Protein AF-A0A260YQ16-F1 (afdb_monomer_lite)

Structure (mmCIF, N/CA/C/O backbone):
data_AF-A0A260YQ16-F1
#
_entry.id   AF-A0A260YQ16-F1
#
loop_
_atom_site.group_PDB
_atom_site.id
_atom_site.type_symbol
_atom_site.label_atom_id
_atom_site.label_alt_id
_atom_site.label_comp_id
_atom_site.label_asym_id
_atom_site.label_entity_id
_atom_site.label_seq_id
_atom_site.pdbx_PDB_ins_code
_atom_site.Cartn_x
_atom_site.Cartn_y
_atom_site.Cartn_z
_atom_site.occupancy
_atom_site.B_iso_or_equiv
_atom_site.auth_seq_id
_atom_site.auth_comp_id
_atom_site.auth_asym_id
_atom_site.auth_atom_id
_atom_site.pdbx_PDB_model_num
ATOM 1 N N . MET A 1 1 ? -12.003 -7.327 38.277 1.00 48.41 1 MET A N 1
ATOM 2 C CA . MET A 1 1 ? -11.751 -7.466 36.827 1.00 48.41 1 MET A CA 1
ATOM 3 C C . MET A 1 1 ? -13.093 -7.352 36.126 1.00 48.41 1 MET A C 1
ATOM 5 O O . MET A 1 1 ? -13.988 -8.110 36.472 1.00 48.41 1 MET A O 1
ATOM 9 N N . GLY A 1 2 ? -13.290 -6.326 35.293 1.00 62.41 2 GLY A N 1
ATOM 10 C CA . GLY A 1 2 ? -14.602 -6.016 34.713 1.00 62.41 2 GLY A CA 1
ATOM 11 C C . GLY A 1 2 ? -15.095 -7.127 33.787 1.00 62.41 2 GLY A C 1
ATOM 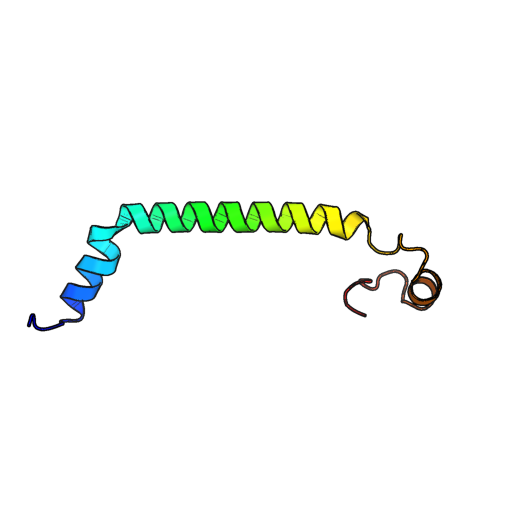12 O O . GLY A 1 2 ? -14.316 -7.675 33.012 1.00 62.41 2 GLY A O 1
ATOM 13 N N . THR A 1 3 ? -16.376 -7.468 33.884 1.00 66.00 3 THR A N 1
ATOM 14 C CA . THR A 1 3 ? -17.044 -8.446 33.023 1.00 66.00 3 THR A CA 1
ATOM 15 C C . THR A 1 3 ? -17.036 -7.941 31.580 1.00 66.00 3 THR A C 1
ATOM 17 O O . THR A 1 3 ? -17.747 -7.004 31.217 1.00 66.00 3 THR A O 1
ATOM 20 N N . PHE A 1 4 ? -16.177 -8.536 30.753 1.00 73.38 4 PHE A N 1
ATOM 21 C CA . PHE A 1 4 ? -16.074 -8.219 29.333 1.00 73.38 4 PHE A CA 1
ATOM 22 C C . PHE A 1 4 ? -17.370 -8.644 28.635 1.00 73.38 4 PHE A C 1
ATOM 24 O O . PHE A 1 4 ? -17.587 -9.816 28.343 1.00 73.38 4 PHE A O 1
ATOM 31 N N . THR A 1 5 ? -18.269 -7.691 28.418 1.00 84.69 5 THR A N 1
ATOM 32 C CA . THR A 1 5 ? -19.503 -7.900 27.658 1.00 84.69 5 THR A CA 1
ATOM 33 C C . THR A 1 5 ? -19.300 -7.384 26.238 1.00 84.69 5 THR A C 1
ATOM 35 O O . THR A 1 5 ? -18.695 -6.330 26.029 1.00 84.69 5 THR A O 1
ATOM 38 N N . ALA A 1 6 ? -19.800 -8.118 25.241 1.00 83.81 6 ALA A N 1
ATOM 39 C CA . ALA A 1 6 ? -19.618 -7.765 23.829 1.00 83.81 6 ALA A CA 1
ATOM 40 C C . ALA A 1 6 ? -20.142 -6.352 23.504 1.00 83.81 6 ALA A C 1
ATOM 42 O O . ALA A 1 6 ? -19.536 -5.611 22.734 1.00 83.81 6 ALA A O 1
ATOM 43 N N . THR A 1 7 ? -21.230 -5.940 24.153 1.00 84.19 7 THR A N 1
ATOM 44 C CA . THR A 1 7 ? -21.810 -4.599 24.019 1.00 84.19 7 THR A CA 1
ATOM 45 C C . THR A 1 7 ? -20.902 -3.507 24.587 1.00 84.19 7 THR A C 1
ATOM 47 O O . THR A 1 7 ? -20.747 -2.454 23.966 1.00 84.19 7 THR A O 1
ATOM 50 N N . TYR A 1 8 ? -20.245 -3.760 25.724 1.00 86.19 8 TYR A N 1
ATOM 51 C CA . TYR A 1 8 ? -19.257 -2.847 26.300 1.00 86.19 8 TYR A CA 1
ATOM 52 C C . TYR A 1 8 ? -18.026 -2.709 25.398 1.00 86.19 8 TYR A C 1
ATOM 54 O O . TYR A 1 8 ? -17.544 -1.595 25.178 1.00 86.19 8 TYR A O 1
ATOM 62 N N . PHE A 1 9 ? -17.558 -3.815 24.810 1.00 86.56 9 PHE A N 1
ATOM 63 C CA . PHE A 1 9 ? -16.462 -3.786 23.842 1.00 86.56 9 PHE A CA 1
ATOM 64 C C . PHE A 1 9 ? -16.818 -2.961 22.600 1.00 86.56 9 PHE A C 1
ATOM 66 O O . PHE A 1 9 ? -16.047 -2.094 22.207 1.00 86.56 9 PHE A O 1
ATOM 73 N N . LEU A 1 10 ? -18.001 -3.153 22.010 1.00 87.06 10 LEU A N 1
ATOM 74 C CA . LEU A 1 10 ? -18.409 -2.395 20.822 1.00 87.06 10 LEU A CA 1
ATOM 75 C C . LEU A 1 10 ? -18.498 -0.886 21.092 1.00 87.06 10 LEU A C 1
ATOM 77 O O . LEU A 1 10 ? -18.018 -0.085 20.288 1.00 87.06 10 LEU A O 1
ATOM 81 N N . LYS A 1 11 ? -19.053 -0.488 22.243 1.00 88.75 11 LYS A N 1
ATOM 82 C CA . LYS A 1 11 ? -19.109 0.923 22.645 1.00 88.75 11 LYS A CA 1
ATOM 83 C C . LYS A 1 11 ? -17.705 1.513 22.808 1.00 88.75 11 LYS A C 1
ATOM 85 O O . LYS A 1 11 ? -17.402 2.553 22.232 1.00 88.75 11 LYS A O 1
ATOM 90 N N . THR A 1 12 ? -16.837 0.835 23.548 1.00 87.44 12 THR A N 1
ATOM 91 C CA . THR A 1 12 ? -15.496 1.356 23.849 1.00 87.44 12 THR A CA 1
ATOM 92 C C . THR A 1 12 ? -14.564 1.337 22.639 1.00 87.44 12 THR A C 1
ATOM 94 O O . THR A 1 12 ? -13.808 2.285 22.435 1.00 87.44 12 THR A O 1
ATOM 97 N N . ALA A 1 13 ? -14.628 0.295 21.809 1.00 86.75 13 ALA A N 1
ATOM 98 C CA . ALA A 1 13 ? -13.757 0.137 20.652 1.00 86.75 13 ALA A CA 1
ATOM 99 C C . ALA A 1 13 ? -14.173 1.027 19.478 1.00 86.75 13 ALA A C 1
ATOM 101 O O . ALA A 1 13 ? -13.302 1.604 18.836 1.00 86.75 13 ALA A O 1
ATOM 102 N N . PHE A 1 14 ? -15.472 1.163 19.192 1.00 88.38 14 PHE A N 1
ATOM 103 C CA . PHE A 1 14 ? -15.941 1.891 18.007 1.00 88.38 14 PHE A CA 1
ATOM 104 C C . PHE A 1 14 ? -16.521 3.264 18.337 1.00 88.38 14 PHE A C 1
ATOM 106 O O . PHE A 1 14 ? -16.141 4.252 17.710 1.00 88.38 14 PHE A O 1
ATOM 113 N N . TRP A 1 15 ? -17.415 3.353 19.323 1.00 88.50 15 TRP A N 1
ATOM 114 C CA . TRP A 1 15 ? -18.134 4.596 19.609 1.00 88.50 15 TRP A CA 1
ATOM 115 C C . TRP A 1 15 ? -17.240 5.637 20.286 1.00 88.50 15 TRP A C 1
ATOM 117 O O . TRP A 1 15 ? -17.096 6.756 19.788 1.00 88.50 15 TRP A O 1
ATOM 127 N N . ASP A 1 16 ? -16.562 5.247 21.365 1.00 90.56 16 ASP A N 1
ATOM 128 C CA . ASP A 1 16 ? -15.691 6.146 22.133 1.00 90.56 16 ASP A CA 1
ATOM 129 C C . ASP A 1 16 ? -14.420 6.534 21.351 1.00 90.56 16 ASP A C 1
ATOM 131 O O . ASP A 1 16 ? -13.787 7.551 21.637 1.00 90.56 16 ASP A O 1
ATOM 135 N N . LYS A 1 17 ? -14.051 5.753 20.324 1.00 92.06 17 LYS A N 1
ATOM 136 C CA . LYS A 1 17 ? -12.878 5.980 19.459 1.00 92.06 17 LYS A CA 1
ATOM 137 C C . LYS A 1 17 ? -13.238 6.392 18.032 1.00 92.06 17 LYS A C 1
ATOM 139 O O . LYS A 1 17 ? -12.378 6.357 17.156 1.00 92.06 17 LYS A O 1
ATOM 144 N N . ARG A 1 18 ? -14.470 6.838 17.775 1.00 90.06 18 ARG A N 1
ATOM 145 C CA . ARG A 1 18 ? -14.944 7.204 16.426 1.00 90.06 18 ARG A CA 1
ATOM 146 C C . ARG A 1 18 ? -14.013 8.159 15.667 1.00 90.06 18 ARG A C 1
ATOM 148 O O . ARG A 1 18 ? -13.778 7.955 14.485 1.00 90.06 18 ARG A O 1
ATOM 155 N N . GLY A 1 19 ? -13.437 9.153 16.351 1.00 91.31 19 GLY A N 1
ATOM 156 C CA . GLY A 1 19 ? -12.504 10.108 15.737 1.00 91.31 19 GLY A CA 1
ATOM 157 C C . GLY A 1 19 ? -11.154 9.492 15.351 1.00 91.31 19 GLY A C 1
ATOM 158 O O . GLY A 1 19 ? -10.548 9.892 14.363 1.00 91.31 19 GLY A O 1
ATOM 159 N N . LEU A 1 20 ? -10.694 8.484 16.098 1.00 93.50 20 LEU A N 1
ATOM 160 C CA . LEU A 1 20 ? -9.507 7.713 15.730 1.00 93.50 20 LEU A CA 1
ATOM 161 C C . LEU A 1 20 ? -9.800 6.842 14.511 1.00 93.50 20 LEU A C 1
ATOM 163 O O . LEU A 1 20 ? -9.003 6.841 13.585 1.00 93.50 20 LEU A O 1
ATOM 167 N N . TRP A 1 21 ? -10.964 6.187 14.454 1.00 93.00 21 TRP A N 1
ATOM 168 C CA . TRP A 1 21 ? -11.360 5.397 13.284 1.00 93.00 21 TRP A CA 1
ATOM 169 C C . TRP A 1 21 ? -11.480 6.232 12.007 1.00 93.00 21 TRP A C 1
ATOM 171 O O . TRP A 1 21 ? -11.012 5.797 10.955 1.00 93.00 21 TRP A O 1
ATOM 181 N N . THR A 1 22 ? -12.045 7.442 12.080 1.00 93.94 22 THR A N 1
ATOM 182 C CA . THR A 1 22 ? -12.088 8.342 10.917 1.00 93.94 22 THR A CA 1
ATOM 183 C C . THR A 1 22 ? -10.691 8.789 10.494 1.00 93.94 22 THR A C 1
ATOM 185 O O . THR A 1 22 ? -10.393 8.800 9.300 1.00 93.94 22 THR A O 1
ATOM 188 N N . ALA A 1 23 ? -9.804 9.089 11.447 1.00 95.69 23 ALA A N 1
ATOM 189 C CA . ALA A 1 23 ? -8.408 9.400 11.150 1.00 95.69 23 ALA A CA 1
ATOM 190 C C . ALA A 1 23 ? -7.680 8.204 10.512 1.00 95.69 23 ALA A C 1
ATOM 192 O O . ALA A 1 23 ? -6.987 8.375 9.513 1.00 95.69 23 ALA A O 1
ATOM 193 N N . THR A 1 24 ? -7.884 6.984 11.019 1.00 95.88 24 THR A N 1
ATOM 194 C CA . THR A 1 24 ? -7.322 5.759 10.436 1.00 95.88 24 THR A CA 1
ATOM 195 C C . THR A 1 24 ? -7.800 5.555 9.002 1.00 95.88 24 THR A C 1
ATOM 197 O O . THR A 1 24 ? -6.985 5.246 8.138 1.00 95.88 24 THR A O 1
ATOM 200 N N . ALA A 1 25 ? -9.088 5.775 8.720 1.00 96.12 25 ALA A N 1
ATOM 201 C CA . ALA A 1 25 ? -9.624 5.676 7.365 1.00 96.12 25 ALA A CA 1
ATOM 202 C C . ALA A 1 25 ? -8.971 6.694 6.412 1.00 96.12 25 ALA A C 1
ATOM 204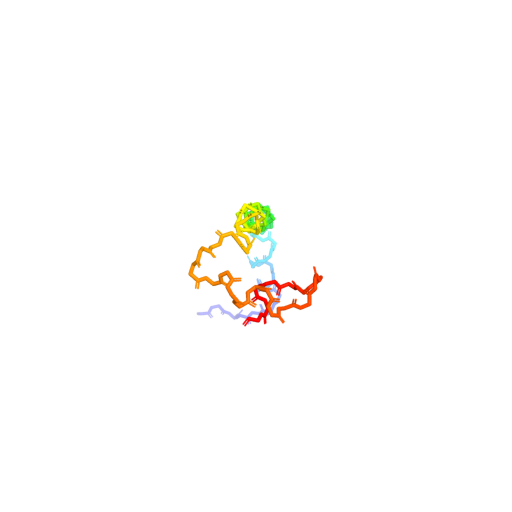 O O . ALA A 1 25 ? -8.574 6.334 5.304 1.00 96.12 25 ALA A O 1
ATOM 205 N N . ALA A 1 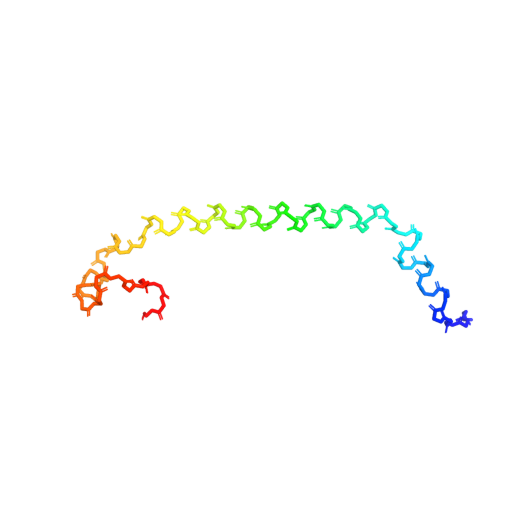26 ? -8.792 7.941 6.859 1.00 96.44 26 ALA A N 1
ATOM 206 C CA . ALA A 1 26 ? -8.103 8.965 6.079 1.00 96.44 26 ALA A CA 1
ATOM 207 C C . ALA A 1 26 ? -6.638 8.583 5.808 1.00 96.44 26 ALA A C 1
ATOM 209 O O . ALA A 1 26 ? -6.191 8.622 4.663 1.00 96.44 26 ALA A O 1
ATOM 210 N N . VAL A 1 27 ? -5.901 8.148 6.835 1.00 97.56 27 VAL A N 1
ATOM 211 C CA . VAL A 1 27 ? -4.503 7.711 6.695 1.00 97.56 27 VAL A CA 1
ATOM 212 C C . VAL A 1 27 ? -4.390 6.512 5.755 1.00 97.56 27 VAL A C 1
ATOM 214 O O . VAL A 1 27 ? -3.520 6.510 4.891 1.00 97.56 27 VAL A O 1
ATOM 217 N N . ALA A 1 28 ? -5.284 5.527 5.859 1.00 97.38 28 ALA A N 1
ATOM 218 C CA . ALA A 1 28 ? -5.299 4.369 4.968 1.00 97.38 28 ALA A CA 1
ATOM 219 C C . ALA A 1 28 ? -5.517 4.774 3.501 1.00 97.38 28 ALA A C 1
ATOM 221 O O . ALA A 1 28 ? -4.851 4.251 2.604 1.00 97.38 28 ALA A O 1
ATOM 222 N N . TYR A 1 29 ? -6.404 5.740 3.251 1.00 97.25 29 TYR A N 1
ATOM 223 C CA . TYR A 1 29 ? -6.622 6.284 1.913 1.00 97.25 29 TYR A CA 1
ATOM 224 C C . TYR A 1 29 ? -5.374 6.992 1.369 1.00 97.25 29 TYR A C 1
ATOM 226 O O . TYR A 1 29 ? -4.934 6.699 0.254 1.00 97.25 29 TYR A O 1
ATOM 234 N N . PHE A 1 30 ? -4.766 7.880 2.162 1.00 97.62 30 PHE A N 1
ATOM 235 C CA . PHE A 1 30 ? -3.547 8.582 1.759 1.00 97.62 30 PHE A CA 1
ATOM 236 C C . PHE A 1 30 ? -2.378 7.627 1.528 1.00 97.62 30 PHE A C 1
ATOM 238 O O . PHE A 1 30 ? -1.686 7.764 0.523 1.00 97.62 30 PHE A O 1
ATOM 245 N N . ALA A 1 31 ? -2.197 6.627 2.392 1.00 97.00 31 ALA A N 1
ATOM 246 C CA . ALA A 1 31 ? -1.173 5.601 2.233 1.00 97.00 31 ALA A CA 1
ATOM 247 C C . ALA A 1 31 ? -1.339 4.845 0.908 1.00 97.00 31 ALA A C 1
ATOM 249 O O . ALA A 1 31 ? -0.375 4.677 0.167 1.00 97.00 31 ALA A O 1
ATOM 250 N N . ARG A 1 32 ? -2.572 4.462 0.553 1.00 97.00 32 ARG A N 1
ATOM 251 C CA . ARG A 1 32 ? -2.845 3.791 -0.725 1.00 97.00 32 ARG A CA 1
ATOM 252 C C . ARG A 1 32 ? -2.554 4.689 -1.928 1.00 97.00 32 ARG A C 1
ATOM 254 O O . ARG A 1 32 ? -1.990 4.220 -2.911 1.00 97.00 32 ARG A O 1
ATOM 261 N N . CYS A 1 33 ? -2.914 5.969 -1.857 1.00 96.50 33 CYS A N 1
ATOM 262 C CA . CYS A 1 33 ? -2.615 6.921 -2.929 1.00 96.50 33 CYS A CA 1
ATOM 263 C C . CYS A 1 33 ? -1.107 7.145 -3.089 1.00 96.50 33 CYS A C 1
ATOM 265 O O . CYS A 1 33 ? -0.605 7.184 -4.211 1.00 96.50 33 CYS A O 1
ATOM 267 N N . TRP A 1 34 ? -0.391 7.259 -1.970 1.00 96.38 34 TRP A N 1
ATOM 268 C CA . TRP A 1 34 ? 1.059 7.411 -1.945 1.00 96.38 34 TRP A CA 1
ATOM 269 C C . TRP A 1 34 ? 1.762 6.210 -2.578 1.00 96.38 34 TRP A C 1
ATOM 271 O O . TRP A 1 34 ? 2.607 6.376 -3.456 1.00 96.38 34 TRP A O 1
ATOM 281 N N . GLU A 1 35 ? 1.354 5.006 -2.185 1.00 96.00 35 GLU A N 1
ATOM 282 C CA . GLU A 1 35 ? 1.918 3.764 -2.698 1.00 96.00 35 GLU A CA 1
ATOM 283 C C . GLU A 1 35 ? 1.667 3.617 -4.204 1.00 96.00 35 GLU A C 1
ATOM 285 O O . GLU A 1 35 ? 2.594 3.356 -4.967 1.00 96.00 35 GLU A O 1
ATOM 290 N N . ASN A 1 36 ? 0.447 3.903 -4.668 1.00 93.94 36 ASN A N 1
ATOM 291 C CA . ASN A 1 36 ? 0.123 3.893 -6.096 1.00 93.94 36 ASN A CA 1
ATOM 292 C C . ASN A 1 36 ? 0.967 4.898 -6.896 1.00 93.94 36 ASN A C 1
ATOM 294 O O . ASN A 1 36 ? 1.404 4.590 -8.004 1.00 93.94 36 ASN A O 1
ATOM 298 N N . ALA A 1 37 ? 1.223 6.090 -6.349 1.00 93.44 37 ALA A N 1
ATOM 299 C CA . ALA A 1 37 ? 2.081 7.079 -6.998 1.00 93.44 37 ALA A CA 1
ATOM 300 C C . ALA A 1 37 ? 3.545 6.611 -7.074 1.00 93.44 37 ALA A C 1
ATOM 302 O O . ALA A 1 37 ? 4.225 6.861 -8.074 1.00 93.44 37 ALA A O 1
ATOM 303 N N . GLY A 1 38 ? 4.028 5.922 -6.036 1.00 91.06 38 GLY A N 1
ATOM 304 C CA . GLY A 1 38 ? 5.343 5.284 -6.014 1.00 91.06 38 GLY A CA 1
ATOM 305 C C . GLY A 1 38 ? 5.461 4.184 -7.066 1.00 91.06 38 GLY A C 1
ATOM 306 O O . GLY A 1 38 ? 6.375 4.226 -7.893 1.00 91.06 38 GLY A O 1
ATOM 307 N N . TYR A 1 39 ? 4.494 3.263 -7.098 1.00 88.56 39 TYR A N 1
ATOM 308 C CA . TYR A 1 39 ? 4.441 2.205 -8.103 1.00 88.56 39 TYR A CA 1
ATOM 309 C C . TYR A 1 39 ? 4.395 2.778 -9.509 1.00 88.56 39 TYR A C 1
ATOM 311 O O . TYR A 1 39 ? 5.236 2.401 -10.309 1.00 88.56 39 TYR A O 1
ATOM 319 N N . HIS A 1 40 ? 3.531 3.752 -9.798 1.00 89.12 40 HIS A N 1
ATOM 320 C CA . HIS A 1 40 ? 3.442 4.356 -11.129 1.00 89.12 40 HIS A CA 1
ATOM 321 C C . HIS A 1 40 ? 4.794 4.892 -11.633 1.00 89.12 40 HIS A C 1
ATOM 323 O O . HIS A 1 40 ? 5.156 4.688 -12.790 1.00 89.12 40 HIS A O 1
ATOM 329 N N . LYS A 1 41 ? 5.593 5.530 -10.765 1.00 87.06 41 LYS A N 1
ATOM 330 C CA . LYS A 1 41 ? 6.956 5.964 -11.125 1.00 87.06 41 LYS A CA 1
ATOM 331 C C . LYS A 1 41 ? 7.882 4.784 -11.414 1.00 87.06 41 LYS A C 1
ATOM 333 O O . LYS A 1 41 ? 8.659 4.839 -12.361 1.00 87.06 41 LYS A O 1
ATOM 338 N N . ALA A 1 42 ? 7.810 3.730 -10.608 1.00 85.56 42 ALA A N 1
ATOM 339 C CA . ALA A 1 42 ? 8.601 2.525 -10.818 1.00 85.56 42 ALA A CA 1
ATOM 340 C C . ALA A 1 42 ? 8.164 1.763 -12.085 1.00 85.56 42 ALA A C 1
ATOM 342 O O . ALA A 1 42 ? 9.010 1.222 -12.794 1.00 85.56 42 ALA A O 1
ATOM 343 N N . GLU A 1 43 ? 6.875 1.782 -12.431 1.00 81.88 43 GLU A N 1
ATOM 344 C CA . GLU A 1 43 ? 6.353 1.186 -13.660 1.00 81.88 43 GLU A CA 1
ATOM 345 C C . GLU A 1 43 ? 6.908 1.869 -14.914 1.00 81.88 43 GLU A C 1
ATOM 347 O O . GLU A 1 43 ? 7.166 1.186 -15.901 1.00 81.88 43 GLU A O 1
ATOM 352 N N . MET A 1 44 ? 7.197 3.176 -14.871 1.00 80.62 44 MET A N 1
ATOM 353 C CA . MET A 1 44 ? 7.877 3.866 -15.980 1.00 80.62 44 MET A CA 1
ATOM 354 C C . MET A 1 44 ? 9.297 3.347 -16.243 1.00 80.62 44 MET A C 1
AT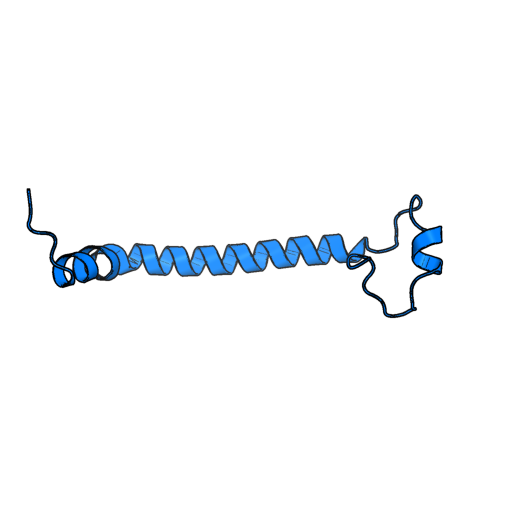OM 356 O O . MET A 1 44 ? 9.856 3.610 -17.301 1.00 80.62 44 MET A O 1
ATOM 360 N N . MET A 1 45 ? 9.892 2.607 -15.306 1.00 81.06 45 MET A N 1
ATOM 361 C CA . MET A 1 45 ? 11.218 2.004 -15.466 1.00 81.06 45 MET A CA 1
ATOM 362 C C . MET A 1 45 ? 11.144 0.563 -16.003 1.00 81.06 45 MET A C 1
ATOM 364 O O . MET A 1 45 ? 12.185 -0.072 -16.211 1.00 81.06 45 MET A O 1
ATOM 368 N N . LYS A 1 46 ? 9.937 0.024 -16.245 1.00 78.12 46 LYS A N 1
ATOM 369 C CA . LYS A 1 46 ? 9.729 -1.314 -16.820 1.00 78.12 46 LYS A CA 1
ATOM 370 C C . LYS A 1 46 ? 10.439 -1.429 -18.171 1.00 78.12 46 LYS A C 1
ATOM 372 O O . LYS A 1 46 ? 10.281 -0.591 -19.047 1.00 78.12 46 LYS A O 1
ATOM 377 N N . GLY A 1 47 ? 11.241 -2.480 -18.338 1.00 78.00 47 GLY A N 1
ATOM 378 C CA . GLY A 1 47 ? 11.905 -2.796 -19.610 1.00 78.00 47 GLY A CA 1
ATOM 379 C C . GLY A 1 47 ? 13.076 -1.890 -20.009 1.00 78.00 47 GLY A C 1
ATOM 380 O O . GLY A 1 47 ? 13.727 -2.155 -21.015 1.00 78.00 47 GLY A O 1
ATOM 381 N N . HIS A 1 48 ? 13.405 -0.871 -19.209 1.00 82.00 48 HIS A N 1
ATOM 382 C CA . HIS A 1 48 ? 14.517 0.047 -19.481 1.00 82.00 48 HIS A CA 1
ATOM 383 C C . HIS A 1 48 ? 15.873 -0.427 -18.924 1.00 82.00 48 HIS A C 1
ATOM 385 O O . HIS A 1 48 ? 16.901 0.221 -19.135 1.00 82.00 48 HIS A O 1
ATOM 391 N N . SER A 1 49 ? 15.915 -1.558 -18.214 1.00 81.06 49 SER A N 1
ATOM 392 C CA . SER A 1 49 ? 17.152 -2.103 -17.653 1.00 81.06 49 SER A CA 1
ATOM 393 C C . SER A 1 49 ? 17.991 -2.821 -18.719 1.00 81.06 49 SER A C 1
ATOM 395 O O . SER A 1 49 ? 17.538 -3.739 -19.399 1.00 81.06 49 SER A O 1
ATOM 397 N N . ARG A 1 50 ? 19.270 -2.442 -18.838 1.00 82.06 50 ARG A N 1
ATOM 398 C CA . ARG A 1 50 ? 20.200 -3.075 -19.796 1.00 82.06 50 ARG A CA 1
ATOM 399 C C . ARG A 1 50 ? 20.493 -4.539 -19.467 1.00 82.06 50 ARG A C 1
ATOM 401 O O . ARG A 1 50 ? 20.680 -5.334 -20.377 1.00 82.06 50 ARG A O 1
ATOM 408 N N . MET A 1 51 ? 20.489 -4.891 -18.181 1.00 80.62 51 MET A N 1
ATOM 409 C CA . MET A 1 51 ? 20.760 -6.250 -17.699 1.00 80.62 51 MET A CA 1
ATOM 410 C C . MET A 1 51 ? 19.719 -7.275 -18.175 1.00 80.62 51 MET A C 1
ATOM 412 O O . MET A 1 51 ? 20.059 -8.435 -18.375 1.00 80.62 51 MET A O 1
ATOM 416 N N . TYR A 1 52 ? 18.466 -6.855 -18.370 1.00 80.06 52 TYR A N 1
ATOM 417 C CA . TYR A 1 52 ? 17.359 -7.754 -18.712 1.00 80.06 52 TYR A CA 1
ATOM 418 C C . TYR A 1 52 ? 16.818 -7.535 -20.129 1.00 80.06 52 TYR A C 1
ATOM 420 O O . TYR A 1 52 ? 15.824 -8.158 -20.497 1.00 80.06 52 TYR A O 1
ATOM 428 N N . ALA A 1 53 ? 17.473 -6.700 -20.942 1.00 84.00 53 ALA A N 1
ATOM 429 C CA . ALA A 1 53 ? 17.003 -6.316 -22.273 1.00 84.00 53 ALA A CA 1
ATOM 430 C C . ALA A 1 53 ? 16.728 -7.519 -23.193 1.00 84.00 53 ALA A C 1
ATOM 432 O O . ALA A 1 53 ? 15.779 -7.491 -23.975 1.00 84.00 53 ALA A O 1
ATOM 433 N N . ASP A 1 54 ? 17.510 -8.594 -23.082 1.00 86.44 54 ASP A N 1
ATOM 434 C CA . ASP A 1 54 ? 17.303 -9.795 -23.896 1.00 86.44 54 ASP A CA 1
ATOM 435 C C . ASP A 1 54 ? 16.115 -10.640 -23.431 1.00 86.44 54 ASP A C 1
ATOM 437 O O . ASP A 1 54 ? 15.418 -11.209 -24.268 1.00 86.44 54 ASP A O 1
ATOM 441 N N . ARG A 1 55 ? 15.811 -10.654 -22.124 1.00 83.00 55 ARG A N 1
ATOM 442 C CA . ARG A 1 55 ? 14.597 -11.298 -21.600 1.00 83.00 55 ARG A CA 1
ATOM 443 C C . ARG A 1 55 ? 13.355 -10.545 -22.073 1.00 83.00 55 ARG A C 1
ATOM 445 O O . ARG A 1 55 ? 12.417 -11.179 -22.537 1.00 83.00 55 ARG A O 1
ATOM 452 N N . VAL A 1 56 ? 13.378 -9.208 -22.042 1.00 83.38 56 VAL A N 1
ATOM 453 C CA . VAL A 1 56 ? 12.271 -8.352 -22.514 1.00 83.38 56 VAL A CA 1
ATOM 454 C C . VAL A 1 56 ? 11.891 -8.647 -23.968 1.00 83.38 56 VAL A C 1
ATOM 456 O O . VAL A 1 56 ? 10.708 -8.726 -24.279 1.00 83.38 56 VAL A O 1
ATOM 459 N N . LYS A 1 57 ? 12.868 -8.879 -24.854 1.00 83.94 57 LYS A N 1
ATOM 460 C CA . LYS A 1 57 ? 12.620 -9.210 -26.273 1.00 83.94 57 LYS A CA 1
ATOM 461 C C . LYS A 1 57 ? 11.920 -10.558 -26.485 1.00 83.94 57 LYS A C 1
ATOM 463 O O . LYS A 1 57 ? 11.339 -10.769 -27.543 1.00 83.94 57 LYS A O 1
ATOM 468 N N . GLN A 1 58 ? 12.017 -11.475 -25.521 1.00 86.81 58 GLN A N 1
ATOM 469 C CA . GLN A 1 58 ? 11.393 -12.802 -25.587 1.00 86.81 58 GLN A CA 1
ATOM 470 C C . GLN A 1 58 ? 9.939 -12.788 -25.097 1.00 86.81 58 GLN A C 1
ATOM 472 O O . GLN A 1 58 ? 9.217 -13.764 -25.297 1.00 86.81 58 GLN A O 1
ATOM 477 N N . LEU A 1 59 ? 9.504 -11.705 -24.448 1.00 85.00 59 LEU A N 1
ATOM 478 C CA . LEU A 1 59 ? 8.148 -11.569 -23.933 1.00 85.00 59 LEU A CA 1
ATOM 479 C C . LEU A 1 59 ? 7.166 -11.107 -25.024 1.00 85.00 59 LEU A C 1
ATOM 481 O O . LEU A 1 59 ? 7.548 -10.373 -25.938 1.00 85.00 59 LEU A O 1
ATOM 485 N N . PRO A 1 60 ? 5.879 -11.497 -24.930 1.00 85.50 60 PRO A N 1
ATOM 486 C CA . PRO A 1 60 ? 4.840 -10.979 -25.810 1.00 85.50 60 PRO A CA 1
ATOM 487 C C . PRO A 1 60 ? 4.770 -9.438 -25.747 1.00 85.50 60 PRO A C 1
ATOM 489 O O . PRO A 1 60 ? 4.895 -8.887 -24.652 1.00 85.50 60 PRO A O 1
ATOM 492 N N . PRO A 1 61 ? 4.470 -8.731 -26.856 1.00 77.25 61 PRO A N 1
ATOM 493 C CA . PRO A 1 61 ? 4.490 -7.259 -26.929 1.00 77.25 61 PRO A CA 1
ATOM 494 C C . PRO A 1 61 ? 3.593 -6.518 -25.922 1.00 77.25 61 PRO A C 1
ATOM 496 O O . PRO A 1 61 ? 3.763 -5.323 -25.702 1.00 77.25 61 PRO A O 1
ATOM 499 N N . HIS A 1 62 ? 2.626 -7.214 -25.322 1.00 80.31 62 HIS A N 1
ATOM 500 C CA . HIS A 1 62 ? 1.662 -6.664 -24.363 1.00 80.31 62 HIS A CA 1
ATOM 501 C C . HIS A 1 62 ? 1.703 -7.377 -23.004 1.00 80.31 62 HIS A C 1
ATOM 503 O O . HIS A 1 62 ? 0.771 -7.259 -22.209 1.00 80.31 62 HIS A O 1
ATOM 509 N N . ALA A 1 63 ? 2.749 -8.163 -22.742 1.00 79.88 63 ALA A N 1
ATOM 510 C CA . ALA A 1 63 ? 2.926 -8.831 -21.463 1.00 79.88 63 ALA A CA 1
ATOM 511 C C . ALA A 1 63 ? 3.479 -7.860 -20.412 1.00 79.88 63 ALA A C 1
ATOM 513 O O . ALA A 1 63 ? 4.386 -7.076 -20.686 1.00 79.88 63 ALA A O 1
ATOM 514 N N . ASP A 1 64 ? 2.949 -7.938 -19.190 1.00 78.38 64 ASP A N 1
ATOM 515 C CA . ASP A 1 64 ? 3.483 -7.167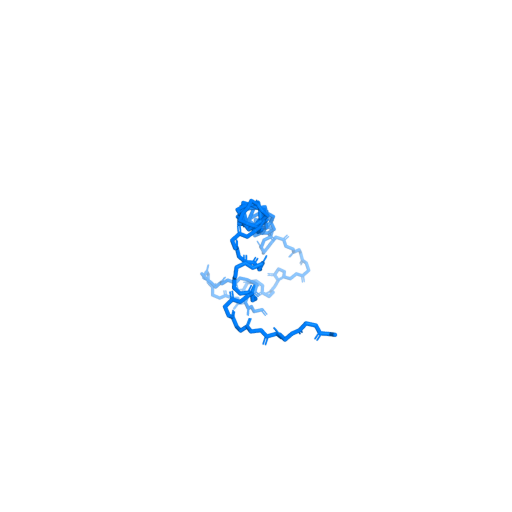 -18.069 1.00 78.38 64 ASP A CA 1
ATOM 516 C C . ASP A 1 64 ? 4.843 -7.727 -17.641 1.00 78.38 64 ASP A C 1
ATOM 518 O O . ASP A 1 64 ? 4.958 -8.871 -17.200 1.00 78.38 64 ASP A O 1
ATOM 522 N N . LEU A 1 65 ? 5.871 -6.894 -17.770 1.00 77.94 65 LEU A N 1
ATOM 523 C CA . LEU A 1 65 ? 7.278 -7.242 -17.567 1.00 77.94 65 LEU A CA 1
ATOM 524 C C . LEU A 1 65 ? 7.620 -7.630 -16.128 1.00 77.94 65 LEU A C 1
ATOM 526 O O . LEU A 1 65 ? 8.671 -8.211 -15.901 1.00 77.94 65 LEU A O 1
ATOM 530 N N . TRP A 1 66 ? 6.781 -7.277 -15.155 1.00 73.69 66 TRP A N 1
ATOM 531 C CA . TRP A 1 66 ? 6.992 -7.628 -13.745 1.00 73.69 66 TRP A CA 1
ATOM 532 C C . TRP A 1 66 ? 6.295 -8.915 -13.319 1.00 73.69 66 TRP A C 1
ATOM 534 O O . TRP A 1 66 ? 6.524 -9.405 -12.216 1.00 73.69 66 TRP A O 1
ATOM 544 N N . LYS A 1 67 ? 5.433 -9.464 -14.175 1.00 73.19 67 LYS A N 1
ATOM 545 C CA . LYS A 1 67 ? 4.731 -10.717 -13.900 1.00 73.19 67 LYS A CA 1
ATOM 546 C C . LYS A 1 67 ? 5.585 -11.955 -14.226 1.00 73.19 67 LYS A C 1
ATOM 548 O O . LYS A 1 67 ? 5.232 -13.049 -13.791 1.00 73.19 67 LYS A O 1
ATOM 553 N N . TYR A 1 68 ? 6.675 -11.779 -14.975 1.00 64.12 68 TYR A N 1
ATOM 554 C CA . TYR A 1 68 ? 7.578 -12.816 -15.492 1.00 64.12 68 TYR A CA 1
ATOM 555 C C . TYR A 1 68 ? 9.033 -12.525 -15.097 1.00 64.12 68 TYR A C 1
ATOM 557 O O . TYR A 1 68 ? 9.827 -13.486 -14.966 1.00 64.12 68 TYR A O 1
#

Sequence (68 aa):
MGTFTATYFLKTAFWDKRGLWTATAAVAYFARCWENAGYHKAEMMKGHSRMYADRVKQLPPHADLWKY

Secondary structure (DSSP, 8-state):
-----HHHHHIIIIITTHHHHHHHHHHHHHHHHHHHHHHHHHHTTT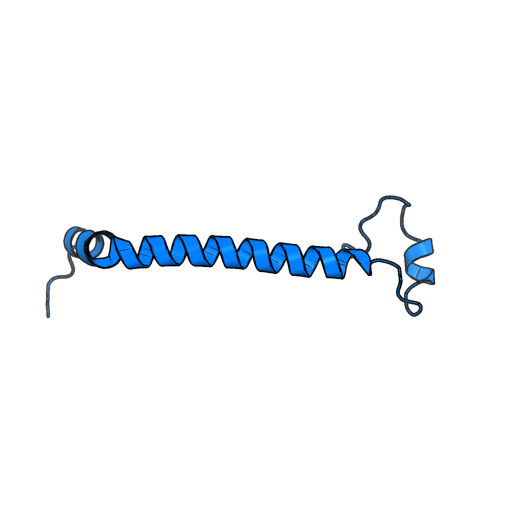T--GGGHHHHHHS-TTS-TT--

Organism: Caenorhabditis remanei (NCBI:txid31234)

Radius of gyration: 23.29 Å; chains: 1; bounding box: 43×23×64 Å

Foldseek 3Di:
DDDDDPVVCCCVVPVVCVVVVVVVVVVVVVVVVVVVVVVVVVQVCQCVDPVCVVVVVVDDPPDRRVVD

pLDDT: mean 85.6, std 9.3, range [48.41, 97.62]